Protein AF-A0A2D9B560-F1 (afdb_monomer_lite)

Structure (mmCIF, N/CA/C/O backbone):
data_AF-A0A2D9B560-F1
#
_entry.id   AF-A0A2D9B560-F1
#
loop_
_atom_site.group_PDB
_atom_site.id
_atom_site.type_symbol
_atom_site.label_atom_id
_atom_site.label_alt_id
_atom_site.label_comp_id
_atom_site.label_asym_id
_atom_site.label_entity_id
_atom_site.label_seq_id
_atom_site.pdbx_PDB_ins_code
_atom_site.Cartn_x
_atom_site.Cartn_y
_atom_site.Cartn_z
_atom_site.occupancy
_atom_site.B_iso_or_equiv
_atom_site.auth_seq_id
_atom_site.auth_comp_id
_atom_site.auth_asym_id
_atom_site.auth_atom_id
_atom_site.pdbx_PDB_model_num
ATOM 1 N N . MET A 1 1 ? -11.149 11.035 -2.708 1.00 80.06 1 MET A N 1
ATOM 2 C CA . MET A 1 1 ? -10.165 9.935 -2.860 1.00 80.06 1 MET A CA 1
ATOM 3 C C . MET A 1 1 ? -8.780 10.522 -2.680 1.00 80.06 1 MET A C 1
ATOM 5 O O . MET A 1 1 ? -8.528 11.596 -3.213 1.00 80.06 1 MET A O 1
ATOM 9 N N . LYS A 1 2 ? -7.909 9.853 -1.927 1.00 87.56 2 LYS A N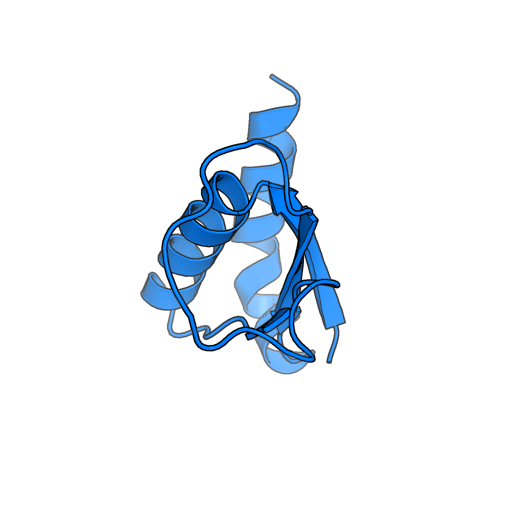 1
ATOM 10 C CA . LYS A 1 2 ? -6.562 10.309 -1.588 1.00 87.56 2 LYS A CA 1
ATOM 11 C C . LYS A 1 2 ? -5.531 9.412 -2.260 1.00 87.56 2 LYS A C 1
ATOM 13 O O . LYS A 1 2 ? -5.641 8.189 -2.193 1.00 87.56 2 LYS A O 1
ATOM 18 N N . ARG A 1 3 ? -4.556 10.027 -2.929 1.00 90.62 3 ARG A N 1
ATOM 19 C CA . ARG A 1 3 ? -3.435 9.316 -3.550 1.00 90.62 3 ARG A CA 1
ATOM 20 C C . ARG A 1 3 ? -2.447 8.895 -2.471 1.00 90.62 3 ARG A C 1
ATOM 22 O O . ARG A 1 3 ? -2.060 9.729 -1.656 1.00 90.62 3 ARG A O 1
ATOM 29 N N . ILE A 1 4 ? -2.044 7.632 -2.495 1.00 91.25 4 ILE A N 1
ATOM 30 C CA . ILE A 1 4 ? -1.145 7.049 -1.488 1.00 91.25 4 ILE A CA 1
ATOM 31 C C . ILE A 1 4 ? 0.186 6.574 -2.052 1.00 91.25 4 ILE A C 1
ATOM 33 O O . ILE A 1 4 ? 1.155 6.464 -1.313 1.00 91.25 4 ILE A O 1
ATOM 37 N N . PHE A 1 5 ? 0.238 6.308 -3.353 1.00 90.75 5 PHE A N 1
ATOM 38 C CA . PHE A 1 5 ? 1.418 5.777 -4.014 1.00 90.75 5 PHE A CA 1
ATOM 39 C C . PHE A 1 5 ? 1.457 6.243 -5.464 1.00 90.75 5 PHE A C 1
ATOM 41 O O . PHE A 1 5 ? 0.412 6.479 -6.081 1.00 90.75 5 PHE A O 1
ATOM 48 N N . THR A 1 6 ? 2.658 6.394 -6.007 1.00 88.69 6 THR A N 1
ATOM 49 C CA . THR A 1 6 ? 2.908 6.631 -7.430 1.00 88.69 6 THR A CA 1
ATOM 50 C C . THR A 1 6 ? 4.230 5.970 -7.775 1.00 88.69 6 THR A C 1
ATOM 52 O O . THR A 1 6 ? 5.245 6.299 -7.168 1.00 88.69 6 THR A O 1
ATOM 55 N N . GLY A 1 7 ? 4.204 5.014 -8.695 1.00 86.69 7 GLY A N 1
ATOM 56 C CA . GLY A 1 7 ? 5.394 4.250 -9.035 1.00 86.69 7 GLY A CA 1
ATOM 57 C C . GLY A 1 7 ? 5.120 3.142 -10.046 1.00 86.69 7 GLY A C 1
ATOM 58 O O . GLY A 1 7 ? 4.047 3.103 -10.652 1.00 86.69 7 GLY A O 1
ATOM 59 N N . PRO A 1 8 ? 6.079 2.225 -10.243 1.00 86.38 8 PRO A N 1
ATOM 60 C CA . PRO A 1 8 ? 5.925 1.098 -11.153 1.00 86.38 8 PRO A CA 1
ATOM 61 C C . PRO A 1 8 ? 4.733 0.217 -10.772 1.00 86.38 8 PRO A C 1
ATOM 63 O O . PRO A 1 8 ? 4.463 -0.012 -9.591 1.00 86.38 8 PRO A O 1
ATOM 66 N N . SER A 1 9 ? 4.067 -0.366 -11.771 1.00 82.38 9 SER A N 1
ATOM 67 C CA . SER A 1 9 ? 2.910 -1.245 -11.549 1.00 82.38 9 SER A CA 1
ATOM 68 C C . SER A 1 9 ? 3.231 -2.445 -10.650 1.00 82.38 9 SER A C 1
ATOM 70 O O . SER A 1 9 ? 2.360 -2.923 -9.930 1.00 82.38 9 SER A O 1
ATOM 72 N N . LEU A 1 10 ? 4.480 -2.922 -10.655 1.00 84.94 10 LEU A N 1
ATOM 73 C CA . LEU A 1 10 ? 4.935 -4.000 -9.774 1.00 84.94 10 LEU A CA 1
ATOM 74 C C . LEU A 1 10 ? 4.856 -3.604 -8.291 1.00 84.94 10 LEU A C 1
ATOM 76 O O . LEU A 1 10 ? 4.298 -4.336 -7.478 1.00 84.94 10 LEU A O 1
ATOM 80 N N . GLU A 1 11 ? 5.380 -2.427 -7.960 1.00 88.25 11 GLU A N 1
ATOM 81 C CA . GLU A 1 11 ? 5.400 -1.896 -6.595 1.00 88.25 11 GLU A CA 1
ATOM 82 C C . GLU A 1 11 ? 3.996 -1.573 -6.102 1.00 88.25 11 GLU A C 1
ATOM 84 O O . GLU A 1 11 ? 3.613 -1.933 -4.991 1.00 88.25 11 GLU A O 1
ATOM 89 N N . ALA A 1 12 ? 3.188 -0.973 -6.975 1.00 88.31 12 ALA A N 1
ATOM 90 C CA . ALA A 1 12 ? 1.793 -0.713 -6.678 1.00 88.31 12 ALA A CA 1
ATOM 91 C C . ALA A 1 12 ? 1.016 -2.006 -6.416 1.00 88.31 12 ALA A C 1
ATOM 93 O O . ALA A 1 12 ? 0.236 -2.057 -5.473 1.00 88.31 12 ALA A O 1
ATOM 94 N N . LYS A 1 13 ? 1.247 -3.075 -7.189 1.00 88.06 13 LYS A N 1
ATOM 95 C CA . LYS A 1 13 ? 0.618 -4.379 -6.934 1.00 88.06 13 LYS A CA 1
ATOM 96 C C . LYS A 1 13 ? 1.027 -4.968 -5.589 1.00 88.06 13 LYS A C 1
ATOM 98 O O . LYS A 1 13 ? 0.161 -5.508 -4.905 1.00 88.06 13 LYS A O 1
ATOM 103 N N . ARG A 1 14 ? 2.299 -4.831 -5.195 1.00 90.94 14 ARG A N 1
ATOM 104 C CA . ARG A 1 14 ? 2.782 -5.246 -3.868 1.00 90.94 14 ARG A CA 1
ATOM 105 C C . ARG A 1 14 ? 2.044 -4.489 -2.762 1.00 90.94 14 ARG A C 1
ATOM 107 O O . ARG A 1 14 ? 1.379 -5.125 -1.953 1.00 90.94 14 ARG A O 1
ATOM 114 N N . LEU A 1 15 ? 2.067 -3.155 -2.791 1.00 91.38 15 LEU A 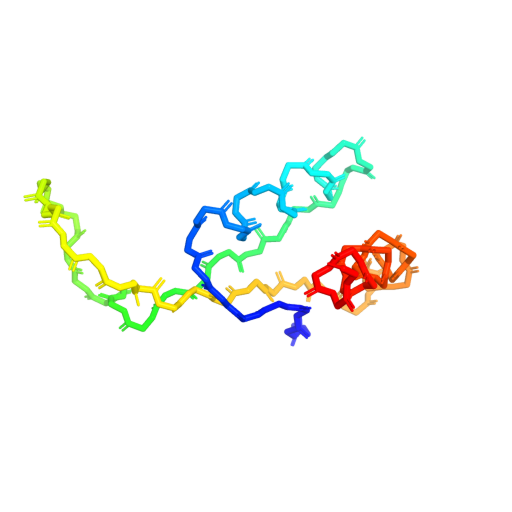N 1
ATOM 115 C CA . LEU A 1 15 ? 1.378 -2.332 -1.790 1.00 91.38 15 LEU A CA 1
ATOM 116 C C . LEU A 1 15 ? -0.139 -2.588 -1.784 1.00 91.38 15 LEU A C 1
ATOM 118 O O . LEU A 1 15 ? -0.782 -2.598 -0.739 1.00 91.38 15 LEU A O 1
ATOM 122 N N . CYS A 1 16 ? -0.731 -2.818 -2.956 1.00 91.19 16 CYS A N 1
ATOM 123 C CA . CYS A 1 16 ? -2.146 -3.138 -3.091 1.00 91.19 16 CYS A CA 1
ATOM 124 C C . CYS A 1 16 ? -2.497 -4.466 -2.408 1.00 91.19 16 CYS A C 1
ATOM 126 O O . CYS A 1 16 ? -3.517 -4.533 -1.725 1.00 91.19 16 CYS A O 1
ATOM 128 N N . ALA A 1 17 ? -1.650 -5.492 -2.536 1.00 91.81 17 ALA A N 1
ATOM 129 C CA . ALA A 1 17 ? -1.839 -6.766 -1.850 1.00 91.81 17 ALA A CA 1
ATOM 130 C C . ALA A 1 17 ? -1.815 -6.599 -0.322 1.00 91.81 17 ALA A C 1
ATOM 132 O O . ALA A 1 17 ? -2.751 -7.045 0.337 1.00 91.81 17 ALA A O 1
ATOM 133 N N . GLU A 1 18 ? -0.831 -5.875 0.222 1.00 92.69 18 GLU A N 1
ATOM 134 C CA . GLU A 1 18 ? -0.732 -5.625 1.671 1.00 92.69 18 GLU A CA 1
ATOM 135 C C . GLU A 1 18 ? -1.950 -4.860 2.209 1.00 92.69 18 GLU A C 1
ATOM 137 O O . GLU A 1 18 ? -2.494 -5.168 3.270 1.00 92.69 18 GLU A O 1
ATOM 142 N N . LEU A 1 19 ? -2.441 -3.879 1.447 1.00 92.06 19 LEU A N 1
ATOM 143 C CA . LEU A 1 19 ? -3.659 -3.153 1.800 1.00 92.06 19 LEU A CA 1
ATOM 144 C C . LEU A 1 19 ? -4.899 -4.060 1.744 1.00 92.06 19 LEU A C 1
ATOM 146 O O . LEU A 1 19 ? -5.772 -3.954 2.609 1.00 92.06 19 LEU A O 1
ATOM 150 N N . MET A 1 20 ? -4.976 -4.988 0.786 1.00 91.94 20 MET A N 1
ATOM 151 C CA . MET A 1 20 ? -6.086 -5.943 0.708 1.00 91.94 20 MET A CA 1
ATOM 152 C C . MET A 1 20 ? -6.126 -6.918 1.885 1.00 91.94 20 MET A C 1
ATOM 154 O O . MET A 1 20 ? -7.228 -7.281 2.300 1.00 91.94 20 MET A O 1
ATOM 158 N N . GLU A 1 21 ? -4.983 -7.297 2.463 1.00 92.62 21 GLU A N 1
ATOM 159 C CA . GLU A 1 21 ? -4.933 -8.178 3.641 1.00 92.62 21 GLU A CA 1
ATOM 160 C C . GLU A 1 21 ? -5.635 -7.574 4.862 1.00 92.62 21 GLU A C 1
ATOM 162 O O . GLU A 1 21 ? -6.270 -8.290 5.635 1.00 92.62 21 GLU A O 1
ATOM 167 N N . ILE A 1 22 ? -5.612 -6.245 4.995 1.00 91.31 22 ILE A N 1
ATOM 168 C CA . ILE A 1 22 ? -6.327 -5.521 6.057 1.00 91.31 22 ILE A CA 1
ATOM 169 C C . ILE A 1 22 ? -7.737 -5.062 5.642 1.00 91.31 22 ILE A C 1
ATOM 171 O O . ILE A 1 22 ? -8.391 -4.303 6.360 1.00 91.31 22 ILE A O 1
ATOM 175 N N . GLY A 1 23 ? -8.222 -5.511 4.479 1.00 91.06 23 GLY A N 1
ATOM 176 C CA . GLY A 1 23 ? -9.555 -5.201 3.959 1.00 91.06 23 GLY A CA 1
ATOM 177 C C . GLY A 1 23 ? -9.669 -3.862 3.222 1.00 91.06 23 GLY A C 1
ATOM 178 O O . GLY A 1 23 ? -10.782 -3.410 2.946 1.00 91.06 23 GLY A O 1
ATOM 179 N N . ILE A 1 24 ? -8.550 -3.220 2.883 1.00 91.62 24 ILE A N 1
ATOM 180 C CA . ILE A 1 24 ? -8.517 -1.979 2.103 1.00 91.62 24 ILE A CA 1
ATOM 181 C C . ILE A 1 24 ? -8.364 -2.327 0.624 1.00 91.62 24 ILE A C 1
ATOM 183 O O . ILE A 1 24 ? -7.517 -3.125 0.246 1.00 91.62 24 ILE A O 1
ATOM 187 N N . ARG A 1 25 ? -9.180 -1.722 -0.245 1.00 89.94 25 ARG A N 1
ATOM 188 C CA . ARG A 1 25 ? -9.119 -1.952 -1.697 1.00 89.94 25 ARG A CA 1
ATOM 189 C C . ARG A 1 25 ? -8.705 -0.673 -2.421 1.00 89.94 25 ARG A C 1
ATOM 191 O O . ARG A 1 25 ? -9.569 0.155 -2.713 1.00 89.94 25 ARG A O 1
ATOM 198 N N . PRO A 1 26 ? -7.406 -0.498 -2.710 1.00 90.25 26 PRO A N 1
ATOM 199 C CA . PRO A 1 26 ? -6.926 0.623 -3.501 1.00 90.25 26 PRO A CA 1
ATOM 200 C C . PRO A 1 26 ? -7.459 0.584 -4.928 1.00 90.25 26 PRO A C 1
ATOM 202 O O . PRO A 1 26 ? -7.621 -0.472 -5.534 1.00 90.25 26 PRO A O 1
ATOM 205 N N . VAL A 1 27 ? -7.691 1.768 -5.478 1.00 89.69 27 VAL A N 1
ATOM 206 C CA . VAL A 1 27 ? -8.020 1.983 -6.881 1.00 89.69 27 VAL A CA 1
ATOM 207 C C . VAL A 1 27 ? -6.725 2.300 -7.622 1.00 89.69 27 VAL A C 1
ATOM 209 O O . VAL A 1 27 ? -6.141 3.368 -7.426 1.00 89.69 27 VAL A O 1
ATOM 212 N N . GLU A 1 28 ? -6.290 1.375 -8.477 1.00 87.44 28 GLU A N 1
ATOM 213 C CA . GLU A 1 28 ? -5.204 1.594 -9.437 1.00 87.44 28 GLU A CA 1
ATOM 214 C C . GLU A 1 28 ? -5.680 2.525 -10.565 1.00 87.44 28 GLU A C 1
ATOM 216 O O . GLU A 1 28 ? -6.685 2.278 -11.234 1.00 87.44 28 GLU A O 1
ATOM 221 N N . ARG A 1 29 ? -4.945 3.615 -10.782 1.00 83.12 29 ARG A N 1
ATOM 222 C CA . ARG A 1 29 ? -5.121 4.553 -11.893 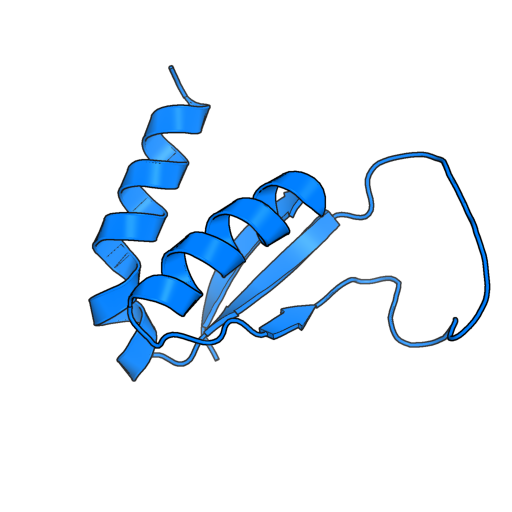1.00 83.12 29 ARG A CA 1
ATOM 223 C C . ARG A 1 29 ? -3.802 4.670 -12.639 1.00 83.12 29 ARG A C 1
ATOM 225 O O . ARG A 1 29 ? -2.800 5.076 -12.066 1.00 83.12 29 ARG A O 1
ATOM 232 N N . SER A 1 30 ? -3.829 4.337 -13.915 1.00 74.25 30 SER A N 1
ATOM 233 C CA . SER A 1 30 ? -2.722 4.521 -14.846 1.00 74.25 30 SER A CA 1
ATOM 234 C C . SER A 1 30 ? -3.106 5.619 -15.837 1.00 74.25 30 SER A C 1
ATOM 236 O O . SER A 1 30 ? -4.279 5.708 -16.216 1.00 74.25 30 SER A O 1
ATOM 238 N N . ASP A 1 31 ? -2.138 6.437 -16.248 1.00 63.66 31 ASP A N 1
ATOM 239 C CA . ASP A 1 31 ? -2.328 7.463 -17.282 1.00 63.66 31 ASP A CA 1
ATOM 240 C C . ASP A 1 31 ? -2.663 6.842 -18.657 1.00 63.66 31 ASP A C 1
ATOM 242 O O . ASP A 1 31 ? -3.344 7.456 -19.473 1.00 63.66 31 ASP A O 1
ATOM 246 N N . HIS A 1 32 ? -2.317 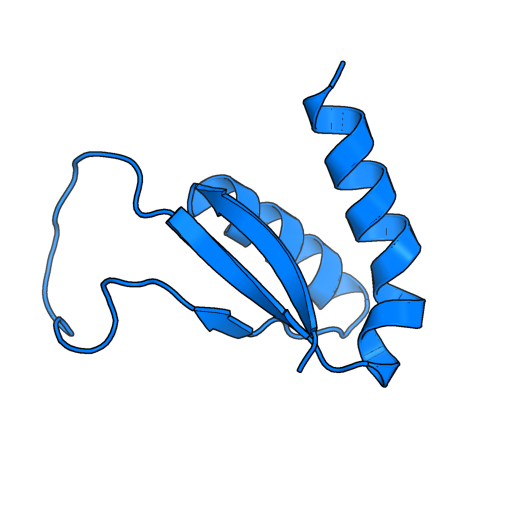5.566 -18.878 1.00 58.06 32 HIS A N 1
ATOM 247 C CA . HIS A 1 32 ? -2.657 4.827 -20.098 1.00 58.06 32 HIS A CA 1
ATOM 248 C C . HIS A 1 32 ? -4.142 4.447 -20.215 1.00 58.06 32 HIS A C 1
ATOM 250 O O . HIS A 1 32 ? -4.609 4.075 -21.292 1.00 58.06 32 HIS A O 1
ATOM 256 N N . ASN A 1 33 ? -4.913 4.498 -19.125 1.00 48.47 33 ASN A N 1
ATOM 257 C CA . ASN A 1 33 ? -6.163 3.743 -19.024 1.00 48.47 33 ASN A CA 1
ATOM 258 C C . ASN A 1 33 ? -7.423 4.533 -19.438 1.00 48.47 33 ASN A C 1
ATOM 260 O O . ASN A 1 33 ? -8.416 4.575 -18.710 1.00 48.47 33 ASN A O 1
ATOM 264 N N . SER A 1 34 ? -7.390 5.163 -20.617 1.00 42.62 34 SER A N 1
ATOM 265 C CA . SER A 1 34 ? -8.612 5.547 -21.358 1.00 42.62 34 SER A CA 1
ATOM 266 C C . SER A 1 34 ? -8.792 4.778 -22.670 1.00 42.62 34 SER A C 1
ATOM 268 O O . SER A 1 34 ? -9.789 4.952 -23.365 1.00 42.62 34 SER A O 1
ATOM 270 N N . SER A 1 35 ? -7.880 3.877 -23.019 1.00 45.53 35 SER A N 1
ATOM 271 C CA . SER A 1 35 ? -8.040 2.925 -24.120 1.00 45.53 35 SER A CA 1
ATOM 272 C C . SER A 1 35 ? -7.138 1.725 -23.844 1.00 45.53 35 SER A C 1
ATOM 274 O O . SER A 1 35 ? -6.214 1.837 -23.056 1.00 45.53 35 SER A O 1
ATOM 276 N N . VAL A 1 36 ? -7.357 0.588 -24.498 1.00 49.44 36 VAL A N 1
ATOM 277 C CA . VAL A 1 36 ? -6.564 -0.650 -24.342 1.00 49.44 36 VAL A CA 1
ATOM 278 C C . VAL A 1 36 ? -7.033 -1.579 -23.202 1.00 49.44 36 VAL A C 1
ATOM 280 O O . VAL A 1 36 ? -6.278 -2.062 -22.364 1.00 49.44 36 VAL A O 1
ATOM 283 N N . MET A 1 37 ? -8.299 -2.004 -23.287 1.00 52.22 37 MET A N 1
ATOM 284 C CA . MET A 1 37 ? -8.518 -3.455 -23.387 1.00 52.22 37 MET A CA 1
ATOM 285 C C . MET A 1 37 ? -7.735 -3.936 -24.617 1.00 52.22 37 MET A C 1
ATOM 287 O O . MET A 1 37 ? -8.136 -3.623 -25.734 1.00 52.22 37 MET A O 1
ATOM 291 N N . GLY A 1 38 ? -6.627 -4.654 -24.456 1.00 50.00 38 GLY A N 1
ATOM 292 C CA . GLY A 1 38 ? -5.976 -5.271 -25.613 1.00 50.00 38 GLY A CA 1
ATOM 293 C C . GLY A 1 38 ? -4.478 -5.461 -25.482 1.00 50.00 38 GLY A C 1
ATOM 294 O O . GLY A 1 38 ? -3.720 -4.584 -25.853 1.00 50.00 38 GLY A O 1
ATOM 295 N N . GLY A 1 39 ? -4.092 -6.659 -25.044 1.00 53.72 39 GLY A N 1
ATOM 296 C CA . GLY A 1 39 ? -2.921 -7.365 -25.561 1.00 53.72 39 GLY A CA 1
ATOM 297 C C . GLY A 1 39 ? -1.544 -6.77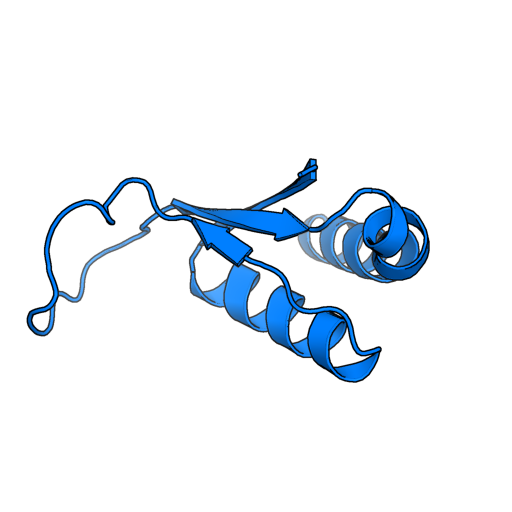1 -25.261 1.00 53.72 39 GLY A C 1
ATOM 298 O O . GLY A 1 39 ? -1.151 -5.762 -25.822 1.00 53.72 39 GLY A O 1
ATOM 299 N N . PHE A 1 40 ? -0.776 -7.507 -24.455 1.00 57.41 40 PHE A N 1
ATOM 300 C CA . PHE A 1 40 ? 0.675 -7.670 -24.594 1.00 57.41 40 PHE A CA 1
ATOM 301 C C . PHE A 1 40 ? 1.454 -6.449 -25.117 1.00 57.41 40 PHE A C 1
ATOM 303 O O . PHE A 1 40 ? 1.766 -6.367 -26.301 1.00 57.41 40 PHE A O 1
ATOM 310 N N . THR A 1 41 ? 1.892 -5.563 -24.224 1.00 46.56 41 THR A N 1
ATOM 311 C CA . THR A 1 41 ? 3.102 -4.786 -24.503 1.00 46.56 41 THR A CA 1
ATOM 312 C C . THR A 1 41 ? 4.032 -4.838 -23.302 1.00 46.56 41 THR A C 1
ATOM 314 O O . THR A 1 41 ? 3.746 -4.352 -22.210 1.00 46.56 41 THR A O 1
ATOM 317 N N . ALA A 1 42 ? 5.136 -5.546 -23.505 1.00 59.59 42 ALA A N 1
ATOM 318 C CA . ALA A 1 42 ? 6.307 -5.475 -22.665 1.00 59.59 42 ALA A CA 1
ATOM 319 C C . ALA A 1 42 ? 7.133 -4.282 -23.156 1.00 59.59 42 ALA A C 1
ATOM 321 O O . ALA A 1 42 ? 7.689 -4.368 -24.248 1.00 59.59 42 ALA A O 1
ATOM 322 N N . SER A 1 43 ? 7.195 -3.190 -22.380 1.00 46.97 43 SER A N 1
ATOM 323 C CA . SER A 1 43 ? 8.371 -2.301 -22.235 1.00 46.97 43 SER A CA 1
ATOM 324 C C . SER A 1 43 ? 8.059 -1.051 -21.383 1.00 46.97 43 SER A C 1
ATOM 326 O O . SER A 1 43 ? 7.660 -0.040 -21.935 1.00 46.97 43 SER A O 1
ATOM 328 N N . ILE A 1 44 ? 8.321 -1.134 -20.065 1.00 54.47 44 ILE A N 1
ATOM 329 C CA . ILE A 1 44 ? 8.854 -0.073 -19.158 1.00 54.47 44 ILE A CA 1
ATOM 330 C C . ILE A 1 44 ? 8.036 1.241 -18.943 1.00 54.47 44 ILE A C 1
ATOM 332 O O . ILE A 1 44 ? 7.322 1.719 -19.811 1.00 54.47 44 ILE A O 1
ATOM 336 N N . PRO A 1 45 ? 8.221 1.899 -17.782 1.00 56.44 45 PRO A N 1
ATOM 337 C CA . PRO A 1 45 ? 7.397 1.788 -16.585 1.00 56.44 45 PRO A CA 1
ATOM 338 C C . PRO A 1 45 ? 6.128 2.653 -16.696 1.00 56.44 45 PRO A C 1
ATOM 340 O O . PRO A 1 45 ? 6.171 3.875 -16.536 1.00 56.44 45 PRO A O 1
ATOM 343 N N . ASP A 1 46 ? 4.982 2.019 -16.908 1.00 67.31 46 ASP A N 1
ATOM 344 C CA . ASP A 1 46 ? 3.715 2.711 -16.729 1.00 67.31 46 ASP A CA 1
ATOM 345 C C . ASP A 1 46 ? 3.569 3.056 -15.236 1.00 67.31 46 ASP A C 1
ATOM 347 O O . ASP A 1 46 ? 3.412 2.180 -14.377 1.00 67.31 46 ASP A O 1
ATOM 351 N N . GLN A 1 47 ? 3.781 4.335 -14.921 1.00 73.06 47 GLN A N 1
ATOM 352 C CA . GLN A 1 47 ? 3.624 4.877 -13.579 1.00 73.06 47 GLN A CA 1
ATOM 353 C C . GLN A 1 47 ? 2.149 4.764 -13.217 1.00 73.06 47 GLN A C 1
ATOM 355 O O . GLN A 1 47 ? 1.294 5.435 -13.798 1.00 73.06 47 GLN A O 1
ATOM 360 N N . VAL A 1 48 ? 1.852 3.919 -12.240 1.00 85.88 48 VAL A N 1
ATOM 361 C CA . VAL A 1 48 ? 0.504 3.773 -11.716 1.00 85.88 48 VAL A CA 1
ATOM 362 C C . VAL A 1 48 ? 0.391 4.514 -10.399 1.00 85.88 48 VAL A C 1
ATOM 364 O O . VAL A 1 48 ? 1.326 4.616 -9.602 1.00 85.88 48 VAL A O 1
ATOM 367 N N . MET A 1 49 ? -0.800 5.028 -10.161 1.00 89.19 49 MET A N 1
ATOM 368 C CA . MET A 1 49 ? -1.172 5.724 -8.952 1.00 89.19 49 MET A CA 1
ATOM 369 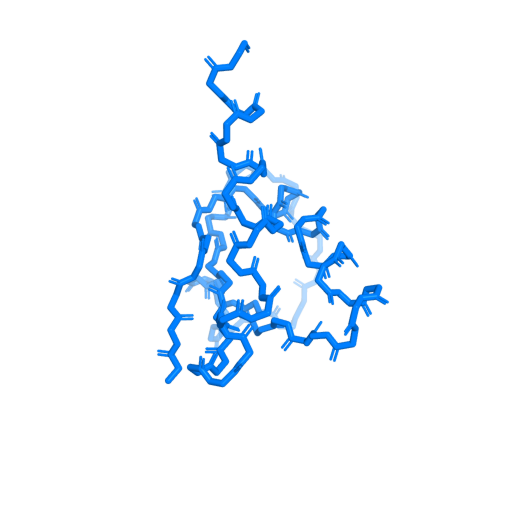C C . MET A 1 49 ? -2.192 4.889 -8.194 1.00 89.19 49 MET A C 1
ATOM 371 O O . MET A 1 49 ? -3.171 4.417 -8.771 1.00 89.19 49 MET A O 1
ATOM 375 N N . LEU A 1 50 ? -1.988 4.742 -6.888 1.00 90.69 50 LEU A N 1
ATOM 376 C CA . LEU A 1 50 ? -2.968 4.111 -6.010 1.00 90.69 50 LEU A CA 1
ATOM 377 C C . LEU A 1 50 ? -3.758 5.172 -5.260 1.00 90.69 50 LEU A C 1
ATOM 379 O O . LEU A 1 50 ? -3.187 6.100 -4.676 1.00 90.69 50 LEU A O 1
ATOM 383 N N . PHE A 1 51 ? -5.073 4.997 -5.249 1.00 91.75 51 PHE A N 1
ATOM 384 C CA . PHE A 1 51 ? -6.011 5.862 -4.552 1.00 91.75 51 PHE A CA 1
ATOM 385 C C . PHE A 1 51 ? -6.849 5.064 -3.558 1.00 91.75 51 PHE A C 1
ATOM 387 O O . PHE A 1 51 ? -7.359 4.001 -3.887 1.00 91.75 51 PHE A O 1
ATOM 394 N N . ILE A 1 52 ? -7.052 5.603 -2.361 1.00 92.31 52 ILE A N 1
ATOM 395 C CA . ILE A 1 52 ? -7.975 5.054 -1.356 1.00 92.31 52 ILE A CA 1
ATOM 396 C C . ILE A 1 52 ? -8.909 6.153 -0.843 1.00 92.31 52 ILE A C 1
ATOM 398 O O . ILE A 1 52 ? -8.768 7.331 -1.191 1.00 92.31 52 ILE A O 1
ATOM 402 N N . THR A 1 53 ? -9.913 5.794 -0.049 1.00 91.56 53 THR A N 1
ATOM 403 C CA . THR A 1 53 ? -10.750 6.788 0.638 1.00 91.56 53 THR A CA 1
ATOM 404 C C . THR A 1 53 ? -10.015 7.373 1.846 1.00 91.56 53 THR A C 1
ATOM 406 O O . THR A 1 53 ? -9.059 6.784 2.345 1.00 91.56 53 THR A O 1
ATOM 409 N N . GLU A 1 54 ? -10.437 8.546 2.318 1.00 89.88 54 GLU A N 1
ATOM 410 C CA . GLU A 1 54 ? -9.825 9.177 3.500 1.00 89.88 54 GLU A CA 1
ATOM 411 C C . GLU A 1 54 ? -10.005 8.329 4.765 1.00 89.88 54 GLU A C 1
ATOM 413 O O . GLU A 1 54 ? -9.060 8.179 5.528 1.00 89.88 54 GLU A O 1
ATOM 418 N N . GLU A 1 55 ? -11.154 7.671 4.921 1.00 89.75 55 GLU A N 1
ATOM 419 C CA . GLU A 1 55 ? -11.409 6.728 6.020 1.00 89.75 55 GLU A CA 1
ATOM 420 C C . GLU A 1 55 ? -10.456 5.517 5.998 1.00 89.75 55 GLU A C 1
ATOM 422 O O . GLU A 1 55 ? -10.010 5.025 7.033 1.00 89.75 55 GLU A O 1
ATOM 427 N N . GLN A 1 56 ? -10.103 5.034 4.804 1.00 91.00 56 GLN A N 1
ATOM 428 C CA . GLN A 1 56 ? -9.133 3.949 4.650 1.00 91.00 56 GLN A CA 1
ATOM 429 C C . GLN A 1 56 ? -7.702 4.440 4.863 1.00 91.00 56 GLN A C 1
ATOM 431 O O . GLN A 1 56 ? -6.853 3.663 5.290 1.00 91.00 56 GLN A O 1
ATOM 436 N N . PHE A 1 57 ? -7.421 5.717 4.591 1.00 89.69 57 PHE A N 1
ATOM 437 C CA . PHE A 1 57 ? -6.082 6.280 4.721 1.00 89.69 57 PHE A CA 1
ATOM 438 C C . PHE A 1 57 ? -5.541 6.172 6.139 1.00 89.69 57 PHE A C 1
ATOM 440 O O . PHE A 1 57 ? -4.386 5.800 6.299 1.00 89.69 57 PHE A O 1
ATOM 447 N N . GLU A 1 58 ? -6.365 6.403 7.157 1.00 89.88 58 GLU A N 1
ATOM 448 C CA . GLU A 1 58 ? -5.927 6.272 8.551 1.00 89.88 58 GLU A CA 1
ATOM 449 C C . GLU A 1 58 ? -5.474 4.845 8.889 1.00 89.88 58 GLU A C 1
ATOM 451 O O . GLU A 1 58 ? -4.482 4.654 9.589 1.00 89.88 58 GLU A O 1
ATOM 456 N N . LYS A 1 59 ? -6.149 3.835 8.330 1.00 90.50 59 LYS A N 1
ATOM 457 C CA . LYS A 1 59 ? -5.806 2.416 8.518 1.00 90.50 59 LYS A CA 1
ATOM 458 C C . LYS A 1 59 ? -4.625 1.974 7.651 1.00 90.50 59 LYS A C 1
ATOM 460 O O . LYS A 1 59 ? -3.825 1.148 8.076 1.00 90.50 59 LYS A O 1
ATOM 465 N N . ALA A 1 60 ? -4.517 2.523 6.444 1.00 91.25 60 ALA A N 1
ATOM 466 C CA . ALA A 1 60 ? -3.458 2.227 5.482 1.00 91.25 60 ALA A CA 1
ATOM 467 C C . ALA A 1 60 ? -2.136 2.942 5.797 1.00 91.25 60 ALA A C 1
ATOM 469 O O . ALA A 1 60 ? -1.079 2.476 5.380 1.00 91.25 60 ALA A O 1
ATOM 470 N N . ALA A 1 61 ? -2.185 4.076 6.505 1.00 90.12 61 ALA A N 1
ATOM 471 C CA . ALA A 1 61 ? -1.041 4.926 6.822 1.00 90.12 61 ALA A CA 1
ATOM 472 C C . ALA A 1 61 ? 0.192 4.168 7.349 1.00 90.12 61 ALA A C 1
ATOM 474 O O . ALA A 1 61 ? 1.272 4.413 6.810 1.00 90.12 61 ALA A O 1
ATOM 475 N N . PRO A 1 62 ? 0.090 3.247 8.332 1.00 92.44 62 PRO A N 1
ATOM 476 C CA . PRO A 1 62 ? 1.257 2.499 8.802 1.00 92.44 62 PRO A CA 1
ATOM 477 C C . PRO A 1 62 ? 1.891 1.623 7.712 1.00 92.44 62 PRO A C 1
ATOM 479 O O . PRO A 1 62 ? 3.114 1.606 7.608 1.00 92.44 62 PRO A O 1
ATOM 482 N N . ILE A 1 63 ? 1.087 0.961 6.871 1.00 92.00 63 ILE A N 1
ATOM 483 C CA . ILE A 1 63 ? 1.571 0.107 5.771 1.00 92.00 63 ILE A CA 1
ATOM 484 C C . ILE A 1 63 ? 2.244 0.962 4.698 1.00 92.00 63 ILE A C 1
ATOM 486 O O . ILE A 1 63 ? 3.364 0.680 4.290 1.00 92.00 63 ILE A O 1
ATOM 490 N N . ILE A 1 64 ? 1.595 2.055 4.285 1.00 90.31 64 ILE A N 1
ATOM 491 C CA . ILE A 1 64 ? 2.149 2.981 3.289 1.00 90.31 64 ILE A CA 1
ATOM 492 C C . ILE A 1 64 ? 3.473 3.563 3.787 1.00 90.31 64 ILE A C 1
ATOM 494 O O . ILE A 1 64 ? 4.431 3.656 3.027 1.00 90.31 64 ILE A O 1
ATOM 498 N N . ASN A 1 65 ? 3.542 3.957 5.060 1.00 91.12 65 ASN A N 1
ATOM 499 C CA . ASN A 1 65 ? 4.753 4.534 5.623 1.00 91.12 65 ASN A CA 1
ATOM 500 C C . ASN A 1 65 ? 5.882 3.500 5.728 1.00 91.12 65 ASN A C 1
ATOM 502 O O . ASN A 1 65 ? 7.008 3.817 5.365 1.00 91.12 65 ASN A O 1
ATOM 506 N N . ALA A 1 66 ? 5.585 2.271 6.166 1.00 90.69 66 ALA A N 1
ATOM 507 C CA . ALA A 1 66 ? 6.558 1.177 6.182 1.00 90.69 66 ALA A CA 1
ATOM 508 C C . ALA A 1 66 ? 7.100 0.896 4.772 1.00 90.69 66 ALA A C 1
ATOM 510 O O . ALA A 1 66 ? 8.311 0.905 4.565 1.00 90.69 66 ALA A O 1
ATOM 511 N N . PHE A 1 67 ? 6.202 0.793 3.788 1.00 89.88 67 PHE A N 1
ATOM 512 C CA . PHE A 1 67 ? 6.556 0.620 2.384 1.00 89.88 67 PHE A CA 1
ATOM 513 C C . PHE A 1 67 ? 7.488 1.739 1.883 1.00 89.88 67 PHE A C 1
ATOM 515 O O . PHE A 1 67 ? 8.504 1.472 1.254 1.00 89.88 67 PHE A O 1
ATOM 522 N N . MET A 1 68 ? 7.190 3.004 2.202 1.00 85.19 68 MET A N 1
ATOM 523 C CA . MET A 1 68 ? 8.011 4.161 1.803 1.00 85.19 68 MET A CA 1
ATOM 524 C C . MET A 1 68 ? 9.392 4.212 2.469 1.00 85.19 68 MET A C 1
ATOM 526 O O . MET A 1 68 ? 10.318 4.799 1.904 1.00 85.19 68 MET A O 1
ATOM 530 N N . GLN A 1 69 ? 9.527 3.657 3.675 1.00 87.62 69 GLN A N 1
ATOM 531 C CA . GLN A 1 69 ? 10.806 3.561 4.385 1.00 87.62 69 GLN A CA 1
ATOM 532 C C . GLN A 1 69 ? 11.687 2.461 3.784 1.00 87.62 69 GLN A C 1
ATOM 534 O O . GLN A 1 69 ? 12.881 2.675 3.605 1.00 87.62 69 GLN A O 1
ATOM 539 N N . GLU A 1 70 ? 11.096 1.325 3.406 1.00 83.62 70 GLU A N 1
ATOM 540 C CA . GLU A 1 70 ? 11.803 0.208 2.763 1.00 83.62 70 GLU A CA 1
ATOM 541 C C . GLU A 1 70 ? 12.462 0.605 1.436 1.00 83.62 70 GLU A C 1
ATOM 543 O O . GLU A 1 70 ? 13.564 0.162 1.136 1.00 83.62 70 GLU A O 1
ATOM 548 N N . GLN A 1 71 ? 11.832 1.499 0.672 1.00 70.06 71 GLN A N 1
ATOM 549 C CA . GLN A 1 71 ? 12.357 1.985 -0.610 1.00 70.06 71 GLN A CA 1
ATOM 550 C C . GLN A 1 71 ? 13.563 2.935 -0.484 1.00 70.06 71 GLN A C 1
ATOM 552 O O . GLN A 1 71 ? 14.179 3.273 -1.493 1.00 70.06 71 GLN A O 1
ATOM 557 N N . GLN A 1 72 ? 13.874 3.415 0.724 1.00 57.91 72 GLN A N 1
ATOM 558 C CA . GLN A 1 72 ? 14.978 4.346 0.998 1.00 57.91 72 GLN A CA 1
ATOM 559 C C . GLN A 1 72 ? 16.160 3.679 1.728 1.00 57.91 72 GLN A C 1
ATOM 561 O O . GLN A 1 72 ? 17.083 4.386 2.140 1.00 57.91 72 GLN A O 1
ATOM 566 N N . GLY A 1 73 ? 16.119 2.351 1.900 1.00 46.91 73 GLY A N 1
ATOM 567 C CA . GLY A 1 73 ? 17.142 1.541 2.573 1.00 46.91 73 GLY A CA 1
ATOM 568 C C . GLY A 1 73 ? 18.121 0.854 1.632 1.00 46.91 73 GLY A C 1
ATOM 569 O O . GLY A 1 73 ? 17.699 0.428 0.536 1.00 46.91 73 GLY A O 1
#

pLDDT: mean 79.78, std 16.09, range [42.62, 92.69]

Sequence (73 aa):
MKRIFTGPSLEAKRLCAELMEIGIRPVERSDHNSSVMGGFTASIPDQVMLFITEEQFEKAAPIINAFMQEQQG

Foldseek 3Di:
DDWLDKAAPVLVVVLQVVLVVVPWHWDKDFPPPPDDPDDDDDDDGGIIITDGDPVSCVVSVVSSVVSVVVVVD

Secondary structure (DSSP, 8-state):
-EEEEEEEHHHHHHHHHHHHHTT---EEEETTTTS--------S--EEEEEE-HHHHHHHHHHHHHHHHHTT-

Radius of gyration: 13.0 Å; chains: 1; bounding box: 29×18×34 Å